Protein AF-A0A0Q9L0S6-F1 (afdb_monomer_lite)

Foldseek 3Di:
DQPFKDKDADDDDPPDPDDDPGIDMDGRFQVNVDPDDDPPADFDDPVVCVVQVHGHPNRGDDDDDPPDDDDPPD

Structure (mmCIF, N/CA/C/O backbone):
data_AF-A0A0Q9L0S6-F1
#
_entry.id   AF-A0A0Q9L0S6-F1
#
loop_
_atom_site.group_PDB
_atom_site.id
_atom_site.type_symbol
_atom_site.label_atom_id
_atom_site.label_alt_id
_atom_site.label_comp_id
_atom_site.label_asym_id
_atom_site.label_entity_id
_atom_site.label_seq_id
_atom_site.pdbx_PDB_ins_code
_atom_site.Cartn_x
_atom_site.Cartn_y
_atom_site.Cartn_z
_atom_site.occupancy
_atom_site.B_iso_or_equiv
_atom_site.auth_seq_id
_atom_site.auth_comp_id
_atom_site.auth_asym_id
_atom_site.auth_atom_id
_atom_site.pdbx_PDB_model_num
ATOM 1 N N . MET A 1 1 ? -12.495 -5.066 -7.952 1.00 41.47 1 MET A N 1
ATOM 2 C CA . MET A 1 1 ? -11.201 -4.696 -8.561 1.00 41.47 1 MET A CA 1
ATOM 3 C C . MET A 1 1 ? -10.400 -3.950 -7.512 1.00 41.47 1 MET A C 1
ATOM 5 O O . MET A 1 1 ? -10.850 -2.907 -7.055 1.00 41.47 1 MET A O 1
ATOM 9 N N . ASN A 1 2 ? -9.300 -4.543 -7.044 1.00 56.53 2 ASN A N 1
ATOM 10 C CA . ASN A 1 2 ? -8.437 -3.963 -6.016 1.00 56.53 2 ASN A CA 1
ATOM 11 C C . ASN A 1 2 ? -7.600 -2.832 -6.630 1.00 56.53 2 ASN A C 1
ATOM 13 O O . ASN A 1 2 ? -6.485 -3.063 -7.081 1.00 56.53 2 ASN A O 1
ATOM 17 N N . ASP A 1 3 ? -8.122 -1.605 -6.606 1.00 74.75 3 ASP A N 1
ATOM 18 C CA . ASP A 1 3 ? -7.465 -0.384 -7.120 1.00 74.75 3 ASP A CA 1
ATOM 19 C C . ASP A 1 3 ? -6.266 0.085 -6.249 1.00 74.75 3 ASP A C 1
ATOM 21 O O . ASP A 1 3 ? -5.802 1.221 -6.313 1.00 74.75 3 ASP A O 1
ATOM 25 N N . GLN A 1 4 ? -5.771 -0.801 -5.378 1.00 87.94 4 GLN A N 1
ATOM 26 C CA . GLN A 1 4 ? -4.718 -0.556 -4.388 1.00 87.94 4 GLN A CA 1
ATOM 27 C C . GLN A 1 4 ? -3.384 -1.224 -4.764 1.00 87.94 4 GLN A C 1
ATOM 29 O O . GLN A 1 4 ? -2.486 -1.336 -3.927 1.00 87.94 4 GLN A O 1
ATOM 34 N N . VAL A 1 5 ? -3.235 -1.693 -6.004 1.00 87.94 5 VAL A N 1
ATOM 35 C CA . VAL A 1 5 ? -1.978 -2.222 -6.549 1.00 87.94 5 VAL A CA 1
ATOM 36 C C . VAL A 1 5 ? -1.684 -1.514 -7.863 1.00 87.94 5 VAL A C 1
ATOM 38 O O . VAL A 1 5 ? -2.544 -1.408 -8.731 1.00 87.94 5 VAL A O 1
ATOM 41 N N . ARG A 1 6 ? -0.455 -1.023 -8.013 1.00 87.31 6 ARG A N 1
ATOM 42 C CA . ARG A 1 6 ? 0.028 -0.405 -9.249 1.00 87.31 6 ARG A CA 1
ATOM 43 C C . ARG A 1 6 ? 1.092 -1.266 -9.890 1.00 87.31 6 ARG A C 1
ATOM 45 O O . ARG A 1 6 ? 1.908 -1.869 -9.193 1.00 87.31 6 ARG A O 1
ATOM 52 N N . TYR A 1 7 ? 1.106 -1.253 -11.216 1.00 90.06 7 TYR A N 1
ATOM 53 C CA . TYR A 1 7 ? 2.034 -2.014 -12.039 1.00 90.06 7 TYR A CA 1
ATOM 54 C C . TYR A 1 7 ? 2.896 -1.067 -12.859 1.00 90.06 7 TYR A C 1
ATOM 56 O O . TYR A 1 7 ? 2.447 -0.003 -13.285 1.00 90.06 7 TYR A O 1
ATOM 64 N N . TYR A 1 8 ? 4.144 -1.454 -13.076 1.00 89.94 8 TYR A N 1
ATOM 65 C CA . TYR A 1 8 ? 5.064 -0.702 -13.914 1.00 89.94 8 TYR A CA 1
ATOM 66 C C . TYR A 1 8 ? 6.037 -1.631 -14.632 1.00 89.94 8 TYR A C 1
ATOM 68 O O . TYR A 1 8 ? 6.387 -2.712 -14.144 1.00 89.94 8 TYR A O 1
ATOM 76 N N . LYS A 1 9 ? 6.490 -1.179 -15.803 1.00 92.56 9 LYS A N 1
ATOM 77 C CA . LYS A 1 9 ? 7.518 -1.856 -16.592 1.00 92.56 9 LYS A CA 1
ATOM 78 C C . LYS A 1 9 ? 8.877 -1.299 -16.216 1.00 92.56 9 LYS A C 1
ATOM 80 O O . LYS A 1 9 ? 9.090 -0.089 -16.263 1.00 92.56 9 LYS A O 1
ATOM 85 N N . THR A 1 10 ? 9.784 -2.183 -15.817 1.00 90.31 10 THR A N 1
ATOM 86 C CA . THR A 1 10 ? 11.164 -1.781 -15.519 1.00 90.31 10 THR A CA 1
ATOM 87 C C . THR A 1 10 ? 11.977 -1.815 -16.810 1.00 90.31 10 THR A C 1
ATOM 89 O O . THR A 1 10 ? 11.702 -2.632 -17.688 1.00 90.31 10 THR A O 1
ATOM 92 N N . PHE A 1 11 ? 12.984 -0.949 -16.930 1.00 92.00 11 PHE A N 1
ATOM 93 C CA . PHE 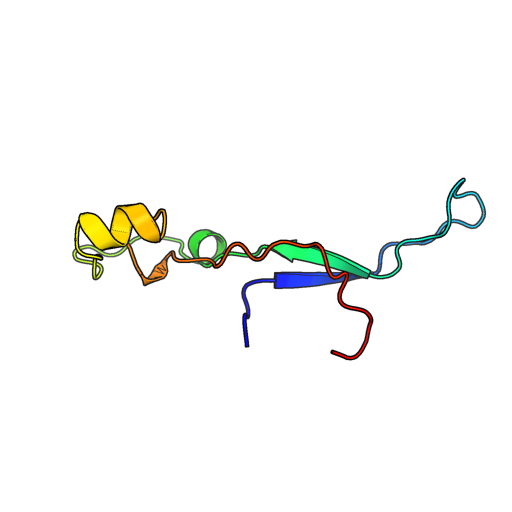A 1 11 ? 13.984 -1.093 -17.984 1.00 92.00 11 PHE A CA 1
ATOM 94 C C . PHE A 1 11 ? 14.693 -2.449 -17.850 1.00 92.00 11 PHE A C 1
ATOM 96 O O . PHE A 1 11 ? 15.031 -2.857 -16.739 1.00 92.00 11 PHE A O 1
ATOM 103 N N . VAL A 1 12 ? 14.891 -3.132 -18.978 1.00 94.69 12 VAL A N 1
ATOM 104 C CA . VAL A 1 12 ? 15.594 -4.418 -19.060 1.00 94.69 12 VAL A CA 1
ATOM 105 C C . VAL A 1 12 ? 16.925 -4.180 -19.753 1.00 94.69 12 VAL A C 1
ATOM 107 O O . VAL A 1 12 ? 16.947 -3.823 -20.933 1.00 94.69 12 VAL A O 1
ATOM 110 N N . SER A 1 13 ? 18.024 -4.364 -19.026 1.00 93.12 13 SER A N 1
ATOM 111 C CA . SER A 1 13 ? 19.358 -4.180 -19.582 1.00 93.12 13 SER A CA 1
ATOM 112 C C . SER A 1 13 ? 19.784 -5.419 -20.372 1.00 93.12 13 SER A C 1
ATOM 114 O O . SER A 1 13 ? 19.587 -6.542 -19.904 1.00 93.12 13 SER A O 1
ATOM 116 N N . PRO A 1 14 ? 20.468 -5.256 -21.517 1.00 93.75 14 PRO A N 1
ATOM 117 C CA . PRO A 1 14 ? 21.144 -6.368 -22.184 1.00 93.75 14 PRO A CA 1
ATOM 118 C C . PRO A 1 14 ? 22.243 -7.025 -21.331 1.00 93.75 14 PRO A C 1
ATOM 120 O O . PRO A 1 14 ? 22.672 -8.130 -21.644 1.00 93.75 14 PRO A O 1
ATOM 123 N N . LEU A 1 15 ? 22.718 -6.338 -20.284 1.00 96.00 15 LEU A N 1
ATOM 124 C CA . LEU A 1 15 ? 23.770 -6.804 -19.374 1.00 96.00 15 LEU A CA 1
ATOM 125 C C . LEU A 1 15 ? 23.221 -7.324 -18.032 1.00 96.00 15 LEU A C 1
ATOM 127 O O . LEU A 1 15 ? 24.004 -7.561 -17.112 1.00 96.00 15 LEU A O 1
ATOM 131 N N . ASP A 1 16 ? 21.899 -7.470 -17.885 1.00 94.12 16 ASP A N 1
ATOM 132 C CA . ASP A 1 16 ? 21.321 -8.005 -16.651 1.00 94.12 16 ASP A CA 1
ATOM 133 C C . ASP A 1 16 ? 21.732 -9.481 -16.465 1.00 94.12 16 ASP A C 1
ATOM 135 O O . ASP A 1 16 ? 21.552 -10.295 -17.373 1.00 94.12 16 ASP A O 1
ATOM 139 N N . PRO A 1 17 ? 22.252 -9.878 -15.287 1.00 94.81 17 PRO A N 1
ATOM 140 C CA . PRO A 1 17 ? 22.778 -11.228 -15.066 1.00 94.81 17 PRO A CA 1
ATOM 141 C C . PRO A 1 17 ? 21.690 -12.311 -14.927 1.00 94.81 17 PRO A C 1
ATOM 143 O O . PRO A 1 17 ? 22.008 -13.486 -14.757 1.00 94.81 17 PRO A O 1
ATOM 146 N N . CYS A 1 18 ? 20.409 -11.938 -14.941 1.00 90.38 18 CYS A N 1
ATOM 147 C CA . CYS A 1 18 ? 19.265 -12.797 -14.632 1.00 90.38 18 CYS A CA 1
ATOM 148 C C . CYS A 1 18 ? 18.118 -12.545 -15.630 1.00 90.38 18 CYS A C 1
ATOM 150 O O . CYS A 1 18 ? 17.973 -11.410 -16.091 1.00 90.38 18 CYS A O 1
ATOM 152 N N . PRO A 1 19 ? 17.265 -13.548 -15.941 1.00 90.00 19 PRO A N 1
ATOM 153 C CA . PRO A 1 19 ? 16.052 -13.327 -16.722 1.00 90.00 19 PRO A CA 1
ATOM 154 C C . PRO A 1 19 ? 15.187 -12.184 -16.156 1.00 90.00 19 PRO A C 1
ATOM 156 O O . PRO A 1 19 ? 14.917 -12.144 -14.951 1.00 90.00 19 PRO A O 1
ATOM 159 N N . PRO A 1 20 ? 14.722 -11.254 -17.005 1.00 89.38 20 PRO A N 1
ATOM 160 C CA . PRO A 1 20 ? 14.089 -10.032 -16.537 1.00 89.38 20 PRO A CA 1
ATOM 161 C C . PRO A 1 20 ? 12.677 -10.262 -15.998 1.00 89.38 20 PRO A C 1
ATOM 163 O O . PRO A 1 20 ? 11.850 -10.942 -16.608 1.00 89.38 20 PRO A O 1
ATOM 166 N N . ILE A 1 21 ? 12.363 -9.577 -14.899 1.00 87.94 21 ILE A N 1
ATOM 167 C CA . ILE A 1 21 ? 10.988 -9.403 -14.420 1.00 87.94 21 ILE A CA 1
ATOM 168 C C . ILE A 1 21 ? 10.405 -8.183 -15.135 1.00 87.94 21 ILE A C 1
ATOM 170 O O . ILE A 1 21 ? 10.730 -7.044 -14.798 1.00 87.94 21 ILE A O 1
ATOM 174 N N . ARG A 1 22 ? 9.564 -8.428 -16.145 1.00 88.62 22 ARG A N 1
ATOM 175 C CA . ARG A 1 22 ? 9.066 -7.379 -17.051 1.00 88.62 22 ARG A CA 1
ATOM 176 C C . ARG A 1 22 ? 8.061 -6.438 -16.397 1.00 88.62 22 ARG A C 1
ATOM 178 O O . ARG A 1 22 ? 8.114 -5.235 -16.642 1.00 88.62 22 ARG A O 1
ATOM 185 N N . VAL A 1 23 ? 7.193 -6.974 -15.544 1.00 89.44 23 VAL A N 1
ATOM 186 C CA . VAL A 1 23 ? 6.209 -6.195 -14.793 1.00 89.44 23 VAL A CA 1
ATOM 187 C C . VAL A 1 23 ? 6.462 -6.365 -13.310 1.00 89.44 23 VAL A C 1
ATOM 189 O O . VAL A 1 23 ? 6.558 -7.478 -12.794 1.00 89.44 23 VAL A O 1
ATOM 192 N N . LYS A 1 24 ? 6.585 -5.237 -12.620 1.00 86.25 24 LYS A N 1
ATOM 193 C CA . LYS A 1 24 ? 6.642 -5.179 -11.165 1.00 86.25 24 LYS A CA 1
ATOM 194 C C . LYS A 1 24 ? 5.367 -4.537 -10.649 1.00 86.25 24 LYS A C 1
ATOM 196 O O . LYS A 1 24 ? 4.803 -3.658 -11.295 1.00 86.25 24 LYS A O 1
ATOM 201 N N . SER A 1 25 ? 4.954 -4.960 -9.463 1.00 86.94 25 SER A N 1
ATOM 202 C CA . SER A 1 25 ? 3.781 -4.434 -8.774 1.00 86.94 25 SER A CA 1
ATOM 203 C C . SER A 1 25 ? 4.161 -3.883 -7.406 1.00 86.94 25 SER A C 1
ATOM 205 O O . SER A 1 25 ? 5.006 -4.464 -6.716 1.00 86.94 25 SER A O 1
ATOM 207 N N . TYR A 1 26 ? 3.492 -2.830 -6.962 1.00 87.12 26 TYR A N 1
ATOM 208 C CA . TYR A 1 26 ? 3.606 -2.310 -5.603 1.00 87.12 26 TYR A CA 1
ATOM 209 C C . TYR A 1 26 ? 2.229 -1.940 -5.058 1.00 87.12 26 TYR A C 1
ATOM 211 O O . TYR A 1 26 ? 1.323 -1.594 -5.812 1.00 87.12 26 TYR A O 1
ATOM 219 N N . SER A 1 27 ? 2.065 -2.048 -3.740 1.00 88.12 27 SER A N 1
ATOM 220 C CA . SER A 1 27 ? 0.810 -1.676 -3.090 1.00 88.12 27 SER A CA 1
ATOM 221 C C . SER A 1 27 ? 0.7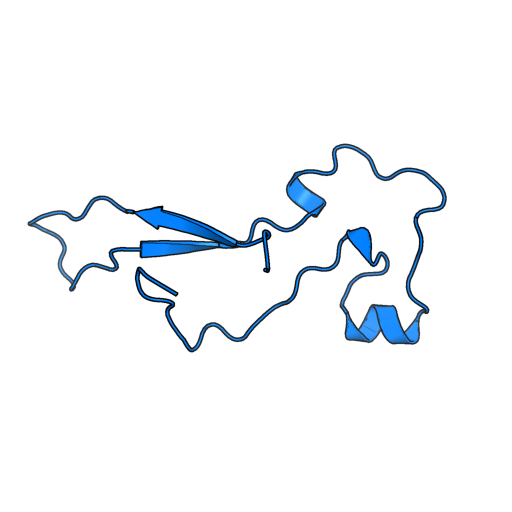22 -0.156 -2.965 1.00 88.12 27 SER A C 1
ATOM 223 O O . SER A 1 27 ? 1.682 0.499 -2.558 1.00 88.12 27 SER A O 1
ATOM 225 N N . THR A 1 28 ? -0.436 0.391 -3.309 1.00 91.44 28 THR A N 1
ATOM 226 C CA . THR A 1 28 ? -0.829 1.773 -3.048 1.00 91.44 28 THR A CA 1
ATOM 227 C C . THR A 1 28 ? -2.108 1.799 -2.212 1.00 91.44 28 THR A C 1
ATOM 229 O O . THR A 1 28 ? -3.190 2.012 -2.765 1.00 91.44 28 THR A O 1
ATOM 232 N N . PRO A 1 29 ? -2.008 1.545 -0.894 1.00 90.62 29 PRO A N 1
ATOM 233 C CA . PRO A 1 29 ? -3.169 1.481 -0.017 1.00 90.62 29 PRO A CA 1
ATOM 234 C C . PRO A 1 29 ? -3.811 2.870 0.174 1.00 90.62 29 PRO A C 1
ATOM 236 O O . PRO A 1 29 ? -3.148 3.891 -0.045 1.00 90.62 29 PRO A O 1
ATOM 239 N N . PRO A 1 30 ? -5.074 2.944 0.642 1.00 90.19 30 PRO A N 1
ATOM 240 C CA . PRO A 1 30 ? -5.843 4.192 0.721 1.00 90.19 30 PRO A CA 1
ATOM 241 C C . PRO A 1 30 ? -5.170 5.271 1.572 1.00 90.19 30 PRO A C 1
ATOM 243 O O . PRO A 1 30 ? -5.303 6.461 1.306 1.00 90.19 30 PRO A O 1
ATOM 246 N N . GLN A 1 31 ? -4.392 4.844 2.567 1.00 87.81 31 GLN A N 1
ATOM 247 C CA . GLN A 1 31 ? -3.646 5.697 3.492 1.00 87.81 31 GLN A CA 1
ATOM 248 C C . GLN A 1 31 ? -2.701 6.675 2.770 1.00 87.81 31 GLN A C 1
ATOM 250 O O . GLN A 1 31 ? -2.466 7.764 3.278 1.00 87.81 31 GLN A O 1
ATOM 255 N N . LEU A 1 32 ? -2.191 6.323 1.580 1.00 90.56 32 LEU A N 1
ATOM 256 C CA . LEU A 1 32 ? -1.308 7.193 0.790 1.00 90.56 32 LEU A CA 1
ATOM 257 C C . LEU A 1 32 ? -2.036 8.378 0.137 1.00 90.56 32 LEU A C 1
ATOM 259 O O . LEU A 1 32 ? -1.388 9.338 -0.272 1.00 90.56 32 LEU A O 1
ATOM 263 N N . PHE A 1 33 ? -3.361 8.305 0.009 1.00 89.88 33 PHE A N 1
ATOM 264 C CA . PHE A 1 33 ? -4.179 9.291 -0.704 1.00 89.88 33 PHE A CA 1
ATOM 265 C C . PHE A 1 33 ? -5.153 10.034 0.213 1.00 89.88 33 PHE A C 1
ATOM 267 O O . PHE A 1 33 ? -5.914 10.877 -0.257 1.00 89.88 33 PHE A O 1
ATOM 274 N N . ILE A 1 34 ? -5.133 9.736 1.514 1.00 86.00 34 ILE A N 1
ATOM 275 C CA . ILE A 1 34 ? -5.946 10.417 2.520 1.00 86.00 34 ILE A CA 1
ATOM 276 C C . ILE A 1 34 ? -5.063 11.471 3.199 1.00 86.00 34 ILE A C 1
ATOM 278 O O . ILE A 1 34 ? -4.218 11.118 4.019 1.00 86.00 34 ILE A O 1
ATOM 282 N N . PRO A 1 35 ? -5.235 12.766 2.878 1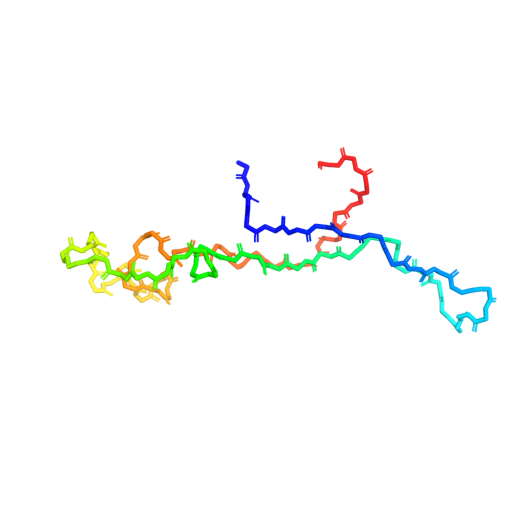.00 86.62 35 PRO A N 1
ATOM 283 C CA . PRO A 1 35 ? -4.395 13.827 3.434 1.00 86.62 35 PRO A CA 1
ATOM 284 C C . PRO A 1 35 ? -4.704 14.114 4.910 1.00 86.62 35 PRO A C 1
ATOM 286 O O . PRO A 1 35 ? -3.843 14.588 5.643 1.00 86.62 35 PRO A O 1
ATOM 289 N N . PHE A 1 36 ? -5.937 13.842 5.346 1.00 87.69 36 PHE A N 1
ATOM 290 C CA . PHE A 1 36 ? -6.401 14.055 6.713 1.00 87.69 36 PHE A CA 1
ATOM 291 C C . PHE A 1 36 ? -7.476 13.027 7.071 1.00 87.69 36 PHE A C 1
ATOM 293 O O . PHE A 1 36 ? -8.316 12.693 6.236 1.00 87.69 36 PHE A O 1
ATOM 300 N N . GLN A 1 37 ? -7.470 12.541 8.314 1.00 83.94 37 GLN A N 1
ATOM 301 C CA . GLN A 1 37 ? -8.504 11.643 8.825 1.00 83.94 37 GLN A CA 1
ATOM 302 C C . GLN A 1 37 ? -9.644 12.468 9.440 1.00 83.94 37 GLN A C 1
ATOM 304 O O . GLN A 1 37 ? -9.438 13.069 10.496 1.00 83.94 37 GLN A O 1
ATOM 309 N N . PRO A 1 38 ? -10.838 12.530 8.814 1.00 83.69 38 PRO A N 1
ATOM 310 C CA . PRO A 1 38 ? -11.951 13.278 9.380 1.00 83.69 38 PRO A CA 1
ATOM 311 C C . PRO A 1 38 ? -12.358 12.713 10.752 1.00 83.69 38 PRO A C 1
ATOM 313 O O . PRO A 1 38 ? -12.221 11.510 10.999 1.00 83.69 38 PRO A O 1
ATOM 316 N N . PRO A 1 39 ? -12.871 13.560 11.661 1.00 90.50 39 PRO A N 1
ATOM 317 C CA . PRO A 1 39 ? -13.378 13.082 12.937 1.00 90.50 39 PRO A CA 1
ATOM 318 C C . PRO A 1 39 ? -14.552 12.125 12.712 1.00 90.50 39 PRO A C 1
ATOM 320 O O . PRO A 1 39 ? -15.311 12.267 11.753 1.00 90.50 39 PRO A O 1
ATOM 323 N N . ASN A 1 40 ? -14.724 11.175 13.631 1.00 91.94 40 ASN A N 1
ATOM 324 C CA . ASN A 1 40 ? -15.828 10.209 13.615 1.00 91.94 40 ASN A CA 1
ATOM 325 C C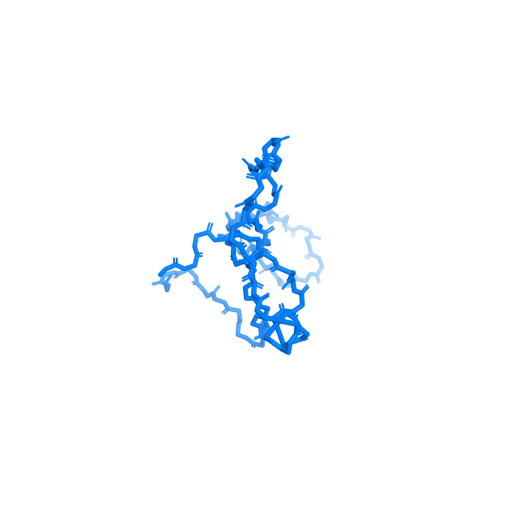 . ASN A 1 40 ? -15.876 9.318 12.362 1.00 91.94 40 ASN A C 1
ATOM 327 O O . ASN A 1 40 ? -16.957 8.923 11.924 1.00 91.94 40 ASN A O 1
ATOM 331 N N . LEU A 1 41 ? -14.715 8.973 11.792 1.00 91.19 41 LEU A N 1
ATOM 332 C CA . LEU A 1 41 ? -14.655 7.915 10.785 1.00 91.19 41 LEU A CA 1
ATOM 333 C C . LEU A 1 41 ? -15.314 6.632 11.319 1.00 91.19 41 LEU A C 1
ATOM 335 O O . LEU A 1 41 ? -15.087 6.284 12.483 1.00 91.19 41 LEU A O 1
ATOM 339 N N . PRO A 1 42 ? -16.065 5.901 10.474 1.00 94.94 42 PRO A N 1
ATOM 340 C CA . PRO A 1 42 ? -16.546 4.573 10.819 1.00 94.94 42 PRO A CA 1
ATOM 341 C C . PRO A 1 42 ? -15.385 3.691 11.273 1.00 94.94 42 PRO A C 1
ATOM 343 O O . PRO A 1 42 ? -14.304 3.725 10.680 1.00 94.94 42 PRO A O 1
ATOM 346 N N . GLN A 1 43 ? -15.610 2.914 12.326 1.00 96.12 43 GLN A N 1
ATOM 347 C CA . GLN A 1 43 ? -14.624 1.994 12.880 1.00 96.12 43 GLN A CA 1
ATOM 348 C C . GLN A 1 43 ? -15.199 0.589 12.889 1.00 96.12 43 GLN A C 1
ATOM 350 O O . GLN A 1 43 ? -16.403 0.393 13.060 1.00 96.12 43 GLN A O 1
ATOM 355 N N . PHE A 1 44 ? -14.319 -0.384 12.712 1.00 97.12 44 PHE A N 1
ATOM 356 C CA . PHE A 1 44 ? -14.631 -1.768 13.013 1.00 97.12 44 PHE A CA 1
ATOM 357 C C . PHE A 1 44 ? -14.890 -1.943 14.511 1.00 97.12 44 PHE A C 1
ATOM 359 O O . PHE A 1 44 ? -14.395 -1.175 15.341 1.00 97.12 44 PHE A O 1
ATOM 366 N N . THR A 1 45 ? -15.616 -2.999 14.877 1.00 97.94 45 THR A N 1
ATOM 367 C CA . THR A 1 45 ? -15.611 -3.443 16.275 1.00 97.94 45 THR A CA 1
ATOM 368 C C . THR A 1 45 ? -14.191 -3.867 16.678 1.00 97.94 45 THR A C 1
ATOM 370 O O . THR A 1 45 ? -13.405 -4.273 15.815 1.00 97.94 45 THR A O 1
ATOM 373 N N . PRO A 1 46 ? -13.829 -3.845 17.975 1.00 97.19 46 PRO A N 1
ATOM 374 C CA . PRO A 1 46 ? -12.479 -4.221 18.403 1.00 97.19 46 PRO A CA 1
ATOM 375 C C . PRO A 1 46 ? -12.030 -5.603 17.901 1.00 97.19 46 PRO A C 1
ATOM 377 O O . PRO A 1 46 ? -10.880 -5.786 17.512 1.00 97.19 46 PRO A O 1
ATOM 380 N N . PHE A 1 47 ? -12.947 -6.573 17.855 1.00 97.88 47 PHE A N 1
ATOM 381 C CA . PHE A 1 47 ? -12.644 -7.926 17.388 1.00 97.88 47 PHE A CA 1
ATOM 382 C C . PHE A 1 47 ? -12.392 -7.994 15.876 1.00 97.88 47 PHE A C 1
ATOM 384 O O . PHE A 1 47 ? -11.492 -8.698 15.425 1.00 97.88 47 PHE A O 1
ATOM 391 N N . GLU A 1 48 ? -13.161 -7.252 15.082 1.00 96.62 48 GLU A N 1
ATOM 392 C CA . GLU A 1 48 ? -12.943 -7.143 13.638 1.00 96.62 48 GLU A CA 1
ATOM 393 C C . GLU A 1 48 ? -11.654 -6.387 13.324 1.00 96.62 48 GLU A C 1
ATOM 395 O O . GLU A 1 48 ? -10.892 -6.819 12.462 1.00 96.62 48 GLU A O 1
ATOM 400 N N . ALA A 1 49 ? -11.363 -5.313 14.059 1.00 96.31 49 ALA A N 1
ATOM 401 C CA . ALA A 1 49 ? -10.149 -4.528 13.874 1.00 96.31 49 ALA A CA 1
ATOM 402 C C . ALA A 1 49 ? -8.883 -5.384 14.041 1.00 96.31 49 ALA A C 1
ATOM 404 O O . ALA A 1 49 ? -7.948 -5.262 13.252 1.00 96.31 49 ALA A O 1
ATOM 405 N N . LEU A 1 50 ? -8.875 -6.308 15.011 1.00 95.50 50 LEU A N 1
ATOM 406 C CA . LEU A 1 50 ? -7.781 -7.268 15.199 1.00 95.50 50 LEU A CA 1
ATOM 407 C C . LEU A 1 50 ? -7.629 -8.236 14.021 1.00 95.50 50 LEU A C 1
ATOM 409 O O . LEU A 1 50 ? -6.507 -8.598 13.676 1.00 95.50 50 LEU A O 1
ATOM 413 N N . LYS A 1 51 ? -8.734 -8.644 13.387 1.00 93.81 51 LYS A N 1
ATOM 414 C CA . LYS A 1 51 ? -8.695 -9.511 12.199 1.00 93.81 51 LYS A CA 1
ATOM 415 C C . LYS A 1 51 ? -8.193 -8.770 10.965 1.00 93.81 51 LYS A C 1
ATOM 417 O O . LYS A 1 51 ? -7.415 -9.325 10.198 1.00 93.81 51 LYS A O 1
ATOM 422 N N . TYR A 1 52 ? -8.650 -7.535 10.768 1.00 92.19 52 TYR A N 1
ATOM 423 C CA . TYR A 1 52 ? -8.302 -6.728 9.599 1.00 92.19 52 TYR A CA 1
ATOM 424 C C . TYR A 1 52 ? -6.960 -6.000 9.737 1.00 92.19 52 TYR A C 1
ATOM 426 O O . TYR A 1 52 ? -6.427 -5.527 8.736 1.00 92.19 52 TYR A O 1
ATOM 434 N N . GLY A 1 53 ? -6.413 -5.889 10.952 1.00 92.56 53 GLY A N 1
ATOM 435 C CA . GLY A 1 53 ? -5.167 -5.166 11.224 1.00 92.56 53 GLY A CA 1
ATOM 436 C C . GLY A 1 53 ? -5.300 -3.642 11.128 1.00 92.56 53 GLY A C 1
ATOM 437 O O . GLY A 1 53 ? -4.297 -2.938 11.055 1.00 92.56 53 GLY A O 1
ATOM 438 N N . THR A 1 54 ? -6.527 -3.118 11.113 1.00 92.88 54 THR A N 1
ATOM 439 C CA . THR A 1 54 ? -6.833 -1.682 11.080 1.00 92.88 54 THR A CA 1
ATOM 440 C C . THR A 1 54 ? -8.111 -1.413 11.860 1.00 92.88 54 THR A C 1
ATOM 442 O O . THR A 1 54 ? -9.044 -2.209 11.826 1.00 92.88 54 THR A O 1
ATOM 445 N N . LEU A 1 55 ? -8.174 -0.268 12.540 1.00 94.38 55 LEU A N 1
ATOM 446 C CA . LEU A 1 55 ? -9.389 0.188 13.216 1.00 94.38 55 LEU A CA 1
ATOM 447 C C . LEU A 1 55 ? -10.433 0.727 12.226 1.00 94.38 55 LEU A C 1
ATOM 449 O O . LEU A 1 55 ? -11.633 0.623 12.465 1.00 94.38 55 LEU A O 1
ATOM 453 N N . TRP A 1 56 ? -9.983 1.285 11.102 1.00 93.69 56 TRP A N 1
ATOM 454 C CA . TRP A 1 56 ? -10.842 1.979 10.146 1.00 93.69 56 TRP A CA 1
ATOM 455 C C . TRP A 1 56 ? -11.044 1.151 8.870 1.00 93.69 56 TRP A C 1
ATOM 457 O O . TRP A 1 56 ? -10.049 0.853 8.196 1.00 93.69 56 TRP A O 1
ATOM 467 N N . PRO A 1 57 ? -12.299 0.861 8.466 1.00 93.31 57 PRO A N 1
ATOM 468 C CA . PRO A 1 57 ? -12.608 0.173 7.211 1.00 93.31 57 PRO A CA 1
ATOM 469 C C . PRO A 1 57 ? -12.068 0.896 5.979 1.00 93.31 57 PRO A C 1
ATOM 471 O O . PRO A 1 57 ? -11.572 0.265 5.054 1.00 93.31 57 PRO A O 1
ATOM 474 N N . MET A 1 58 ? -12.090 2.231 5.988 1.00 91.50 58 MET A N 1
ATOM 475 C CA . MET A 1 58 ? -11.578 3.057 4.888 1.00 91.50 58 MET A CA 1
ATOM 476 C C . MET A 1 58 ? -10.071 2.875 4.645 1.00 91.50 58 MET A C 1
ATOM 478 O O . MET A 1 58 ? -9.588 3.123 3.545 1.00 91.50 58 MET A O 1
ATOM 482 N N . LEU A 1 59 ? -9.322 2.448 5.665 1.00 91.19 59 LEU A N 1
ATOM 483 C CA . LEU A 1 59 ? -7.875 2.242 5.580 1.00 91.19 59 LEU A CA 1
ATOM 484 C C . LEU A 1 59 ? -7.504 0.776 5.358 1.00 91.19 59 LEU A C 1
ATOM 486 O O . LEU A 1 59 ? -6.318 0.448 5.394 1.00 91.19 59 LEU A O 1
ATOM 490 N N . TYR A 1 60 ? -8.490 -0.099 5.159 1.00 92.00 60 TYR A N 1
ATOM 491 C CA . TYR A 1 60 ? -8.244 -1.506 4.904 1.00 92.00 60 TYR A CA 1
ATOM 492 C C . TYR A 1 60 ? -7.596 -1.712 3.531 1.00 92.00 60 TYR A C 1
ATOM 494 O O . TYR A 1 60 ? -8.071 -1.214 2.506 1.00 92.00 60 TYR A O 1
ATOM 502 N N . SER A 1 61 ? -6.510 -2.482 3.539 1.00 89.94 61 SER A N 1
ATOM 503 C CA . SER A 1 61 ? -5.834 -2.984 2.349 1.00 89.94 61 SER A CA 1
ATOM 504 C C . SER A 1 61 ? -5.667 -4.491 2.504 1.00 89.94 61 SER A C 1
ATOM 506 O O . SER A 1 61 ? -5.017 -4.914 3.464 1.00 89.94 61 SER A O 1
ATOM 508 N N . PRO A 1 62 ? -6.218 -5.315 1.595 1.00 86.75 62 PRO A N 1
ATOM 509 C CA . PRO A 1 62 ? -5.998 -6.753 1.640 1.00 86.75 62 PRO A CA 1
ATOM 510 C C . PRO A 1 62 ? -4.509 -7.066 1.442 1.00 86.75 62 PRO A C 1
ATOM 512 O O . PRO A 1 62 ? -3.821 -6.420 0.646 1.00 86.75 62 PRO A O 1
ATOM 515 N N . TYR A 1 63 ? -4.006 -8.050 2.189 1.00 77.56 63 TYR A N 1
ATOM 516 C CA . TYR A 1 63 ? -2.643 -8.561 2.054 1.00 77.56 63 TYR A CA 1
ATOM 517 C C . TYR A 1 63 ? -2.696 -9.977 1.486 1.00 77.56 63 TYR A C 1
ATOM 519 O O . TYR A 1 63 ? -2.644 -10.966 2.217 1.00 77.56 63 TYR A O 1
ATOM 527 N N . ASP A 1 64 ? -2.845 -10.065 0.167 1.00 74.75 64 ASP A N 1
ATOM 528 C CA . ASP A 1 64 ? -2.879 -11.348 -0.526 1.00 74.75 64 ASP A CA 1
ATOM 529 C C . ASP A 1 64 ? -1.473 -11.965 -0.587 1.00 74.75 64 ASP A C 1
ATOM 531 O O . ASP A 1 64 ? -0.469 -11.283 -0.830 1.00 74.75 64 ASP A O 1
ATOM 535 N N . SER A 1 65 ? -1.381 -13.282 -0.383 1.00 69.62 65 SER A N 1
ATOM 536 C CA . SER A 1 65 ? -0.121 -14.010 -0.536 1.00 69.62 65 SER A CA 1
ATOM 537 C C . SER A 1 65 ? 0.331 -13.954 -1.998 1.00 69.62 65 SER A C 1
ATOM 539 O O . SER A 1 65 ? -0.309 -14.536 -2.873 1.00 69.62 65 SER A O 1
ATOM 541 N N . LYS A 1 66 ? 1.457 -13.283 -2.267 1.00 61.62 66 LYS A N 1
ATOM 542 C CA . LYS A 1 66 ? 1.996 -13.002 -3.615 1.00 61.62 66 LYS A CA 1
ATOM 543 C C . LYS A 1 66 ? 2.607 -14.216 -4.333 1.00 61.62 66 LYS A C 1
ATOM 545 O O . LYS A 1 66 ? 3.543 -14.065 -5.115 1.00 61.62 66 LYS A O 1
ATOM 550 N N . ASN A 1 67 ? 2.115 -15.422 -4.065 1.00 57.25 67 ASN A N 1
ATOM 551 C CA . ASN A 1 67 ? 2.649 -16.641 -4.676 1.00 57.25 67 ASN A CA 1
ATOM 552 C C . ASN A 1 67 ? 2.323 -16.737 -6.174 1.00 57.25 67 ASN A C 1
ATOM 554 O O . ASN A 1 67 ? 2.937 -17.533 -6.878 1.00 57.25 67 ASN A O 1
ATOM 558 N N . VAL A 1 68 ? 1.406 -15.900 -6.668 1.00 58.66 68 VAL A N 1
ATOM 559 C CA . VAL A 1 68 ? 1.077 -15.789 -8.088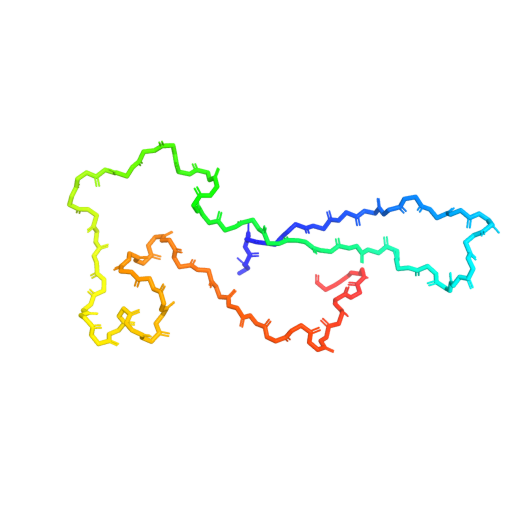 1.00 58.66 68 VAL A CA 1
ATOM 560 C C . VAL A 1 68 ? 1.580 -14.441 -8.594 1.00 58.66 68 VAL A C 1
ATOM 562 O O . VAL A 1 68 ? 1.114 -13.385 -8.167 1.00 58.66 68 VAL A O 1
ATOM 565 N N . ARG A 1 69 ? 2.576 -14.472 -9.483 1.00 57.88 69 ARG A N 1
ATOM 566 C CA . ARG A 1 69 ? 2.949 -13.295 -10.271 1.00 57.88 69 ARG A CA 1
ATOM 567 C C . ARG A 1 69 ? 1.854 -13.112 -11.318 1.00 57.88 69 ARG A C 1
ATOM 569 O O . ARG A 1 69 ? 1.721 -13.972 -12.177 1.00 57.88 69 ARG A O 1
ATOM 576 N N . GLN A 1 70 ? 1.077 -12.037 -11.222 1.00 57.88 70 GLN A N 1
ATOM 577 C CA . GLN A 1 70 ? 0.154 -11.666 -12.294 1.00 57.88 70 GLN A CA 1
ATOM 578 C C . GLN A 1 70 ? 0.971 -11.302 -13.535 1.00 57.88 70 GLN A C 1
ATOM 580 O O . GLN A 1 70 ? 1.857 -10.441 -13.474 1.00 57.88 70 GLN A O 1
ATOM 585 N N . GLU A 1 71 ? 0.725 -12.021 -14.625 1.00 52.34 71 GLU A N 1
ATOM 586 C CA . GLU A 1 71 ? 1.312 -11.741 -15.932 1.00 52.34 71 GLU A CA 1
ATOM 587 C C . GLU A 1 71 ? 0.502 -10.645 -16.643 1.00 52.34 71 GLU A C 1
ATOM 589 O O . GLU A 1 71 ? -0.605 -10.302 -16.231 1.00 52.34 71 GLU A O 1
ATOM 594 N N . GLU A 1 72 ? 1.073 -10.024 -17.680 1.00 41.84 72 GL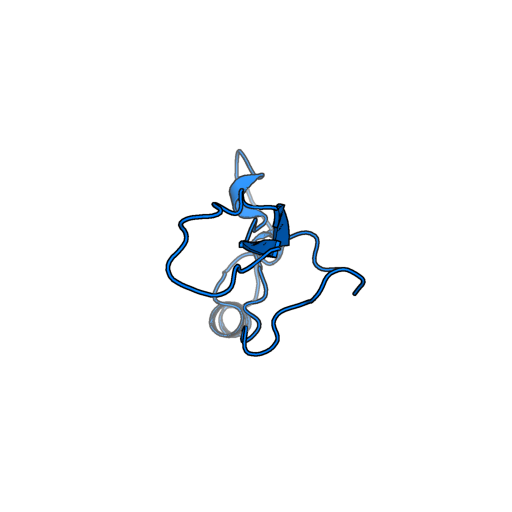U A N 1
ATOM 595 C CA . GLU A 1 72 ? 0.347 -9.012 -18.457 1.00 41.84 72 GLU A CA 1
ATOM 596 C C . GLU A 1 72 ? -0.920 -9.618 -19.079 1.00 41.84 72 GLU A C 1
ATOM 598 O O . GLU A 1 72 ? -0.808 -10.453 -19.973 1.00 41.84 72 GLU A O 1
ATOM 603 N N . GLY A 1 73 ? -2.104 -9.161 -18.657 1.00 50.91 73 GLY A N 1
ATOM 604 C CA . GLY A 1 73 ? -3.382 -9.531 -19.278 1.00 50.91 73 GLY A CA 1
ATOM 605 C C . GLY A 1 73 ? -4.467 -10.077 -18.345 1.00 50.91 73 GLY A C 1
ATOM 606 O O . GLY A 1 73 ? -5.560 -10.329 -18.846 1.00 50.91 73 GLY A O 1
ATOM 607 N N . ASP A 1 74 ? -4.192 -10.229 -17.045 1.00 43.94 74 ASP A N 1
ATOM 608 C CA . ASP A 1 74 ? -5.206 -10.520 -16.009 1.00 43.94 74 ASP A CA 1
ATOM 609 C C . ASP A 1 74 ? -5.912 -9.259 -15.475 1.00 43.94 74 ASP A C 1
ATOM 611 O O . ASP A 1 74 ? -5.226 -8.229 -15.255 1.00 43.94 74 ASP A O 1
#

Secondary structure (DSSP, 8-state):
--TTEEEEEPP--TT-SS----EEEEE--GGGT-SS--TT-----HHHHHHHT-S-GGG------TTS---TT-

Radius of gyration: 17.3 Å; chains: 1; bounding box: 40×31×41 Å

pLDDT: mean 84.62, std 14.47, range [41.47, 97.94]

Sequence (74 aa):
MNDQVRYYKTFVSPLDPCPPIRVKSYSTPPQLFIPFQPPNLPQFTPFEALKYGTLWPMLYSPYDSKNVRQEEGD